Protein AF-A0A1M6KHQ0-F1 (afdb_monomer)

Structure (mmCIF, N/CA/C/O backbone):
data_AF-A0A1M6KHQ0-F1
#
_entry.id   AF-A0A1M6KHQ0-F1
#
loop_
_atom_site.group_PDB
_atom_site.id
_atom_site.type_symbol
_atom_site.label_atom_id
_atom_site.label_alt_id
_atom_site.label_comp_id
_atom_site.label_asym_id
_atom_site.label_entity_id
_atom_site.label_seq_id
_atom_site.pdbx_PDB_ins_code
_atom_site.Cartn_x
_atom_site.Cartn_y
_atom_site.Cartn_z
_atom_site.occupancy
_atom_site.B_iso_or_equiv
_atom_site.auth_seq_id
_atom_site.auth_comp_id
_atom_site.auth_asym_id
_atom_site.auth_atom_id
_atom_site.pdbx_PDB_model_num
ATOM 1 N N . MET A 1 1 ? 8.257 0.773 -12.040 1.00 90.25 1 MET A N 1
ATOM 2 C CA . MET A 1 1 ? 8.155 1.501 -10.732 1.00 90.25 1 MET A CA 1
ATOM 3 C C . MET A 1 1 ? 6.773 1.240 -10.134 1.00 90.25 1 MET A C 1
ATOM 5 O O . MET A 1 1 ? 5.945 0.709 -10.841 1.00 90.25 1 MET A O 1
ATOM 9 N N . ILE A 1 2 ? 6.453 1.572 -8.874 1.00 94.94 2 ILE A N 1
ATOM 10 C CA . ILE A 1 2 ? 5.075 1.313 -8.391 1.00 94.94 2 ILE A CA 1
ATOM 11 C C . ILE A 1 2 ? 4.066 2.328 -8.968 1.00 94.94 2 ILE A C 1
ATOM 13 O O . ILE A 1 2 ? 4.296 3.537 -8.894 1.00 94.94 2 ILE A O 1
ATOM 17 N N . ASP A 1 3 ? 2.933 1.853 -9.493 1.00 97.38 3 ASP A N 1
ATOM 18 C CA . ASP A 1 3 ? 1.805 2.681 -9.936 1.00 97.38 3 ASP A CA 1
ATOM 19 C C . ASP A 1 3 ? 0.910 3.065 -8.743 1.00 97.38 3 ASP A C 1
ATOM 21 O O . ASP A 1 3 ? 0.126 2.270 -8.212 1.00 97.38 3 ASP A O 1
ATOM 25 N N . ALA A 1 4 ? 0.992 4.332 -8.336 1.00 97.00 4 ALA A N 1
ATOM 26 C CA . ALA A 1 4 ? 0.201 4.901 -7.246 1.00 97.00 4 ALA A CA 1
ATOM 27 C C . ALA A 1 4 ? -1.321 4.764 -7.446 1.00 97.00 4 ALA A C 1
ATOM 29 O O . ALA A 1 4 ? -2.063 4.514 -6.485 1.00 97.00 4 ALA A O 1
ATOM 30 N N . ASN A 1 5 ? -1.799 4.928 -8.685 1.00 97.38 5 ASN A N 1
ATOM 31 C CA . ASN A 1 5 ? -3.218 4.818 -8.998 1.00 97.38 5 ASN A CA 1
ATOM 32 C C . ASN A 1 5 ? -3.675 3.372 -8.865 1.00 97.38 5 ASN A C 1
ATOM 34 O O . ASN A 1 5 ? -4.739 3.124 -8.290 1.00 97.38 5 ASN A O 1
ATOM 38 N N . GLU A 1 6 ? -2.872 2.423 -9.340 1.00 97.94 6 GLU A N 1
ATOM 39 C CA . GLU A 1 6 ? -3.251 1.018 -9.280 1.00 97.94 6 GLU A CA 1
ATOM 40 C C . GLU A 1 6 ? -3.224 0.472 -7.851 1.00 97.94 6 GLU A C 1
ATOM 42 O O . GLU A 1 6 ? -4.175 -0.199 -7.454 1.00 97.94 6 GLU A O 1
ATOM 47 N N . VAL A 1 7 ? -2.265 0.880 -7.011 1.00 97.81 7 VAL A N 1
ATOM 48 C CA . VAL A 1 7 ? -2.287 0.579 -5.564 1.00 97.81 7 VAL A CA 1
ATOM 49 C C . VAL A 1 7 ? -3.594 1.056 -4.922 1.00 97.81 7 VAL A C 1
ATOM 51 O O . VAL A 1 7 ? -4.263 0.302 -4.207 1.00 97.81 7 VAL A O 1
ATOM 54 N N . ARG A 1 8 ? -4.010 2.297 -5.213 1.00 98.50 8 ARG A N 1
ATOM 55 C CA . ARG A 1 8 ? -5.252 2.868 -4.670 1.00 98.50 8 ARG A CA 1
ATOM 56 C C . ARG A 1 8 ? -6.492 2.130 -5.170 1.00 98.50 8 ARG A C 1
ATOM 58 O O . ARG A 1 8 ? -7.433 1.917 -4.399 1.00 98.50 8 ARG A O 1
ATOM 65 N N . ARG A 1 9 ? -6.528 1.766 -6.455 1.00 98.31 9 ARG A N 1
ATOM 66 C CA . ARG A 1 9 ? -7.644 1.024 -7.059 1.00 98.31 9 ARG A CA 1
ATOM 67 C C . ARG A 1 9 ? -7.727 -0.389 -6.495 1.00 98.31 9 ARG A C 1
ATOM 69 O O . ARG A 1 9 ? -8.810 -0.783 -6.068 1.00 98.31 9 ARG A O 1
ATOM 76 N N . ALA A 1 10 ? -6.609 -1.105 -6.416 1.00 98.25 10 ALA A N 1
ATOM 77 C CA . ALA A 1 10 ? -6.526 -2.440 -5.834 1.00 98.25 10 ALA A CA 1
ATOM 78 C C . ALA A 1 10 ? -7.024 -2.454 -4.386 1.00 98.25 10 ALA A C 1
ATOM 80 O O . ALA A 1 10 ? -7.911 -3.241 -4.056 1.00 98.25 10 ALA A O 1
ATOM 81 N N . ARG A 1 11 ? -6.568 -1.509 -3.552 1.00 98.50 11 ARG A N 1
ATOM 82 C CA . ARG A 1 11 ? -7.027 -1.403 -2.160 1.00 98.50 11 ARG A CA 1
ATOM 83 C C . ARG A 1 11 ? -8.540 -1.202 -2.060 1.00 98.50 11 ARG A C 1
ATOM 85 O O . ARG A 1 11 ? -9.206 -1.861 -1.265 1.00 98.50 11 ARG A O 1
ATOM 92 N N . ARG A 1 12 ? -9.098 -0.303 -2.879 1.00 98.38 12 ARG A N 1
ATOM 93 C CA . ARG A 1 12 ? -10.547 -0.041 -2.907 1.00 98.38 12 ARG A CA 1
ATOM 94 C C . ARG A 1 12 ? -11.346 -1.251 -3.396 1.00 98.38 12 ARG A C 1
ATOM 96 O O . ARG A 1 12 ? -12.408 -1.510 -2.840 1.00 98.38 12 ARG A O 1
ATOM 103 N N . ARG A 1 13 ? -10.850 -2.003 -4.389 1.00 98.06 13 ARG A N 1
ATOM 104 C CA . ARG A 1 13 ? -11.481 -3.256 -4.853 1.00 98.06 13 ARG A CA 1
ATOM 105 C C . ARG A 1 13 ? -11.486 -4.324 -3.758 1.00 98.06 13 ARG A C 1
ATOM 107 O O . ARG A 1 13 ? -12.497 -4.994 -3.583 1.00 98.06 13 ARG A O 1
ATOM 114 N N . ALA A 1 14 ? -10.408 -4.406 -2.980 1.00 97.12 14 ALA A N 1
ATOM 115 C CA . ALA A 1 14 ? -10.308 -5.265 -1.801 1.00 97.12 14 ALA A CA 1
ATOM 116 C C . ALA A 1 14 ? -11.124 -4.760 -0.590 1.00 97.12 14 ALA A C 1
ATO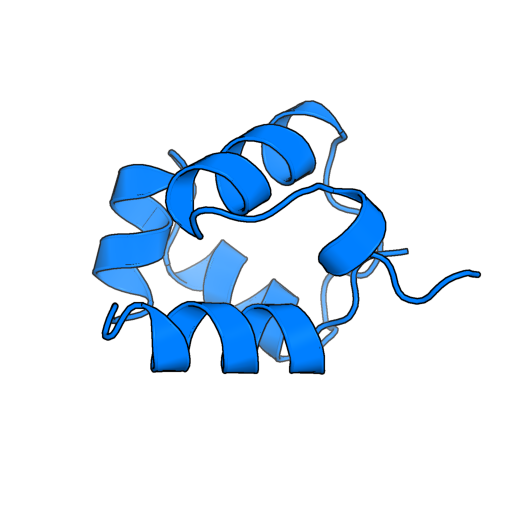M 118 O O . ALA A 1 14 ? -11.161 -5.428 0.437 1.00 97.12 14 ALA A O 1
ATOM 119 N N . LYS A 1 15 ? -11.789 -3.596 -0.697 1.00 98.19 15 LYS A N 1
ATOM 120 C CA . LYS A 1 15 ? -12.569 -2.940 0.372 1.00 98.19 15 LYS A CA 1
ATOM 121 C C . LYS A 1 15 ? -11.773 -2.660 1.656 1.00 98.19 15 LYS A C 1
ATOM 123 O O . LYS A 1 15 ? -12.361 -2.557 2.724 1.00 98.19 15 LYS A O 1
ATOM 128 N N . LEU A 1 16 ? -10.460 -2.480 1.538 1.00 98.31 16 LEU A N 1
ATOM 129 C CA . LEU A 1 16 ? -9.580 -2.178 2.666 1.00 98.31 16 LEU A CA 1
ATOM 130 C C . LEU A 1 16 ? -9.464 -0.663 2.870 1.00 98.31 16 LEU A C 1
ATOM 132 O O . LEU A 1 16 ? -9.341 0.098 1.907 1.00 98.31 16 LEU A O 1
ATOM 136 N N 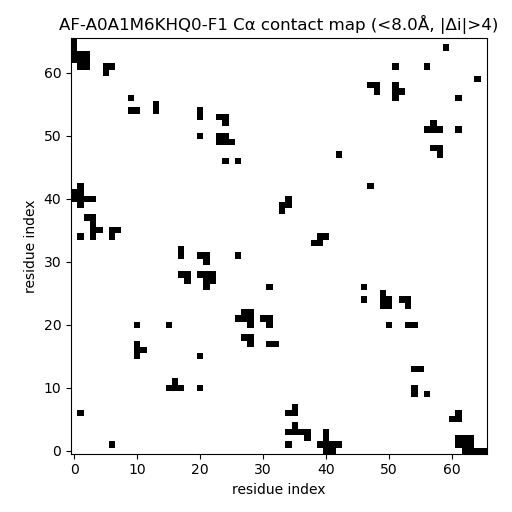. SER A 1 17 ? -9.424 -0.206 4.114 1.00 98.56 17 SER A N 1
ATOM 137 C CA . SER A 1 17 ? -8.861 1.086 4.520 1.00 98.56 17 SER A CA 1
ATOM 138 C C . SER A 1 17 ? -7.335 1.095 4.351 1.00 98.56 17 SER A C 1
ATOM 140 O O . SER A 1 17 ? -6.712 0.079 4.028 1.00 98.56 17 SER A O 1
ATOM 142 N N . ARG A 1 18 ? -6.702 2.265 4.510 1.00 98.50 18 ARG A N 1
ATOM 143 C CA . ARG A 1 18 ? -5.233 2.355 4.428 1.00 98.50 18 ARG A CA 1
ATOM 144 C C . ARG A 1 18 ? -4.581 1.642 5.605 1.00 98.50 18 ARG A C 1
ATOM 146 O O . ARG A 1 18 ? -3.540 1.022 5.429 1.00 98.50 18 ARG A O 1
ATOM 153 N N . GLU A 1 19 ? -5.214 1.724 6.765 1.00 98.62 19 GLU A N 1
ATOM 154 C CA . GLU A 1 19 ? -4.824 1.090 8.014 1.00 98.62 19 GLU A CA 1
ATOM 155 C C . GLU A 1 19 ? -4.879 -0.435 7.895 1.00 98.62 19 GLU A C 1
ATOM 157 O O . GLU A 1 19 ? -3.909 -1.106 8.240 1.00 98.62 19 GLU A O 1
ATOM 162 N N . GLU A 1 20 ? -5.954 -0.983 7.325 1.00 98.75 20 GLU A N 1
ATOM 163 C CA . GLU A 1 20 ? -6.078 -2.430 7.104 1.00 98.75 20 GLU A CA 1
ATOM 164 C C . GLU A 1 20 ? -5.044 -2.945 6.099 1.00 98.75 20 GLU A C 1
ATOM 166 O O . GLU A 1 20 ? -4.368 -3.936 6.372 1.00 98.75 20 GLU A O 1
ATOM 171 N N . LEU A 1 21 ? -4.852 -2.254 4.966 1.00 98.69 21 LEU A N 1
ATOM 172 C CA . LEU A 1 21 ? -3.801 -2.629 4.014 1.00 98.69 21 LEU A CA 1
ATOM 173 C C . LEU A 1 21 ? -2.413 -2.559 4.659 1.00 98.69 21 LEU A C 1
ATOM 175 O O . LEU A 1 21 ? -1.585 -3.436 4.437 1.00 98.69 21 LEU A O 1
ATOM 179 N N . ALA A 1 22 ? -2.153 -1.518 5.447 1.00 98.69 22 ALA A N 1
ATOM 180 C CA . ALA A 1 22 ? -0.885 -1.354 6.138 1.00 98.69 22 ALA A CA 1
ATOM 181 C C . ALA A 1 22 ? -0.618 -2.507 7.112 1.00 98.69 22 ALA A C 1
ATOM 183 O O . ALA A 1 22 ? 0.478 -3.063 7.095 1.00 98.69 22 ALA A O 1
ATOM 184 N N . GLY A 1 23 ? -1.631 -2.910 7.885 1.00 98.69 23 GLY A N 1
ATOM 185 C CA . GLY A 1 23 ? -1.555 -4.077 8.762 1.00 98.69 23 GLY A CA 1
ATOM 186 C C . GLY A 1 23 ? -1.260 -5.366 7.993 1.00 98.69 23 GLY A C 1
ATOM 187 O O . GLY A 1 23 ? -0.328 -6.083 8.344 1.00 98.69 23 GLY A O 1
ATOM 188 N N . LEU A 1 24 ? -1.987 -5.624 6.902 1.00 98.50 24 LEU A N 1
ATOM 189 C CA . LEU A 1 24 ? -1.805 -6.826 6.076 1.00 98.50 24 LEU A CA 1
ATOM 190 C C . LEU A 1 24 ? -0.455 -6.870 5.343 1.00 98.50 24 LEU A C 1
ATOM 192 O O . LEU A 1 24 ? 0.095 -7.945 5.128 1.00 98.50 24 LEU A O 1
ATOM 196 N N . ALA A 1 25 ? 0.07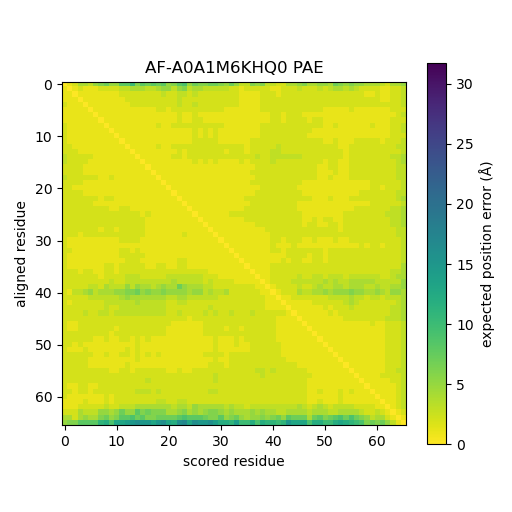2 -5.715 4.936 1.00 98.06 25 ALA A N 1
ATOM 197 C CA . ALA A 1 25 ? 1.347 -5.606 4.230 1.00 98.06 25 ALA A CA 1
ATOM 198 C C . ALA A 1 25 ? 2.544 -5.356 5.167 1.00 98.06 25 ALA A C 1
ATOM 200 O O . ALA A 1 25 ? 3.665 -5.179 4.682 1.00 98.06 25 ALA A O 1
ATOM 201 N N . GLU A 1 26 ? 2.320 -5.324 6.487 1.00 97.94 26 GLU A N 1
ATOM 202 C CA . GLU A 1 26 ? 3.331 -5.047 7.514 1.00 97.94 26 GLU A CA 1
ATOM 203 C C . GLU A 1 26 ? 4.121 -3.747 7.235 1.00 97.94 26 GLU A C 1
ATOM 205 O O . GLU A 1 26 ? 5.357 -3.693 7.261 1.00 97.94 26 GLU A O 1
ATOM 210 N N . VAL A 1 27 ? 3.393 -2.678 6.914 1.00 97.06 27 VAL A N 1
ATOM 211 C CA . VAL A 1 27 ? 3.921 -1.318 6.723 1.00 97.06 27 VAL A CA 1
ATOM 212 C C . VAL A 1 27 ? 3.127 -0.324 7.565 1.00 97.06 27 VAL A C 1
ATOM 214 O O . VAL A 1 27 ? 2.149 -0.675 8.215 1.00 97.06 27 VAL A O 1
ATOM 217 N N . THR A 1 28 ? 3.521 0.949 7.556 1.00 98.12 28 THR A N 1
ATOM 218 C CA . THR A 1 28 ? 2.738 1.990 8.235 1.00 98.12 28 THR A CA 1
ATOM 219 C C . THR A 1 28 ? 1.596 2.505 7.342 1.00 98.12 28 THR A C 1
ATOM 221 O O . THR A 1 28 ? 1.753 2.545 6.115 1.00 98.12 28 THR A O 1
ATOM 224 N N . PRO A 1 29 ? 0.476 2.994 7.910 1.00 98.12 29 PRO A N 1
ATOM 225 C CA . PRO A 1 29 ? -0.576 3.665 7.134 1.00 98.12 29 PRO A CA 1
ATOM 226 C C . PRO A 1 29 ? -0.053 4.872 6.340 1.00 98.12 29 PRO A C 1
ATOM 228 O O . PRO A 1 29 ? -0.487 5.125 5.214 1.00 98.12 29 PRO A O 1
ATOM 231 N N . LEU A 1 30 ? 0.946 5.581 6.883 1.00 98.00 30 LEU A N 1
ATOM 232 C CA . LEU A 1 30 ? 1.633 6.674 6.193 1.00 98.00 30 LEU A CA 1
ATOM 233 C C . LEU A 1 30 ? 2.378 6.180 4.946 1.00 98.00 30 LEU A C 1
ATOM 235 O O . LEU A 1 30 ? 2.346 6.844 3.912 1.00 98.00 30 LEU A O 1
ATOM 239 N N . THR A 1 31 ? 3.019 5.012 5.014 1.00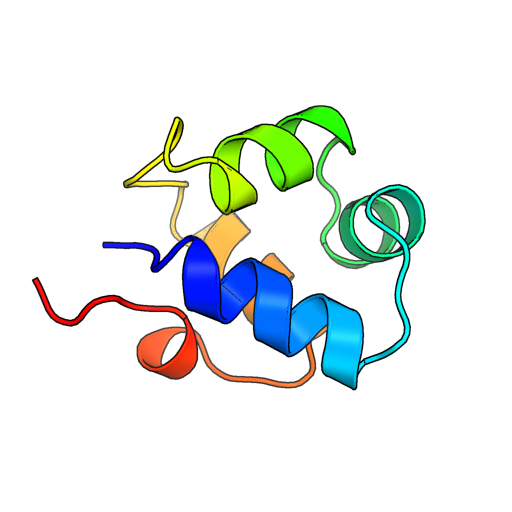 97.69 31 THR A N 1
ATOM 240 C CA . THR A 1 31 ? 3.665 4.386 3.855 1.00 97.69 31 THR A CA 1
ATOM 241 C C . THR A 1 31 ? 2.646 4.131 2.747 1.00 97.69 31 THR A C 1
ATOM 243 O O . THR A 1 31 ?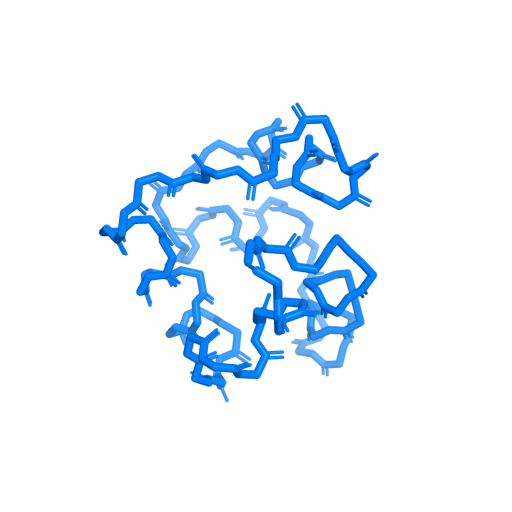 2.886 4.525 1.609 1.00 97.69 31 THR A O 1
ATOM 246 N N . VAL A 1 32 ? 1.479 3.562 3.073 1.00 98.31 32 VAL A N 1
ATOM 247 C CA . VAL A 1 32 ? 0.387 3.362 2.102 1.00 98.31 32 VAL A CA 1
ATOM 248 C C . VAL A 1 32 ? -0.072 4.696 1.507 1.00 98.31 32 VAL A C 1
ATOM 250 O O . VAL A 1 32 ? -0.207 4.812 0.290 1.00 98.31 32 VAL A O 1
ATOM 253 N N . ALA A 1 33 ? -0.261 5.728 2.333 1.00 98.19 33 ALA A N 1
ATOM 254 C CA . ALA A 1 33 ? -0.659 7.049 1.855 1.00 98.19 33 ALA A CA 1
ATOM 255 C C . ALA A 1 33 ? 0.366 7.658 0.879 1.00 98.19 33 ALA A C 1
ATOM 257 O O . ALA A 1 33 ? -0.032 8.179 -0.160 1.00 98.19 33 ALA A O 1
ATOM 258 N N . ARG A 1 34 ? 1.671 7.557 1.171 1.00 98.00 34 ARG A N 1
ATOM 259 C CA . ARG A 1 34 ? 2.748 8.068 0.301 1.00 98.00 34 ARG A CA 1
ATOM 260 C C . ARG A 1 34 ? 2.833 7.313 -1.023 1.00 98.00 34 ARG A C 1
ATOM 262 O O . ARG A 1 34 ? 3.064 7.947 -2.050 1.00 98.00 34 ARG A O 1
ATOM 269 N N . LEU A 1 35 ? 2.614 5.997 -1.008 1.00 97.62 35 LEU A N 1
ATOM 270 C CA . LEU A 1 35 ? 2.533 5.185 -2.226 1.00 97.62 35 LEU A CA 1
ATOM 271 C C . LEU A 1 35 ? 1.356 5.633 -3.099 1.00 97.62 35 LEU A C 1
ATOM 273 O O . LEU A 1 35 ? 1.560 5.967 -4.258 1.00 97.62 35 LEU A O 1
ATOM 277 N N . GLU A 1 36 ? 0.148 5.743 -2.534 1.00 97.75 36 GLU A N 1
ATOM 278 C CA . GLU A 1 36 ? -1.049 6.185 -3.274 1.00 97.75 36 GLU A CA 1
ATOM 279 C C . GLU A 1 36 ? -0.975 7.638 -3.775 1.00 97.75 36 GLU A C 1
ATOM 281 O O . GLU A 1 36 ? -1.734 8.024 -4.662 1.00 97.75 36 GLU A O 1
ATOM 286 N N . GLN A 1 37 ? -0.110 8.464 -3.183 1.00 96.94 37 GLN A N 1
ATOM 287 C CA . GLN A 1 37 ? 0.144 9.846 -3.603 1.00 96.94 37 GLN A CA 1
ATOM 288 C C . GLN A 1 37 ? 1.277 9.959 -4.634 1.00 96.94 37 GLN A C 1
ATOM 290 O O . GLN A 1 37 ? 1.545 11.057 -5.113 1.00 96.94 37 GLN A O 1
ATOM 295 N N . GLY A 1 38 ? 1.981 8.865 -4.943 1.00 95.81 38 GLY A N 1
ATOM 296 C CA . GLY A 1 38 ? 3.163 8.889 -5.810 1.00 95.81 38 GLY A CA 1
ATOM 297 C C . GLY A 1 38 ? 4.411 9.497 -5.157 1.00 95.81 38 GLY A C 1
ATOM 298 O O . GLY A 1 38 ? 5.435 9.651 -5.814 1.00 95.81 38 GLY A O 1
ATOM 299 N N . ALA A 1 39 ? 4.376 9.793 -3.853 1.00 96.44 39 ALA A N 1
ATOM 300 C CA . ALA A 1 39 ? 5.527 10.298 -3.100 1.00 96.44 39 ALA A CA 1
ATOM 301 C C . ALA A 1 39 ? 6.608 9.224 -2.871 1.00 96.44 39 ALA A C 1
ATOM 303 O O . ALA A 1 39 ? 7.693 9.513 -2.367 1.00 96.44 39 ALA A O 1
ATOM 304 N N . THR A 1 40 ? 6.319 7.96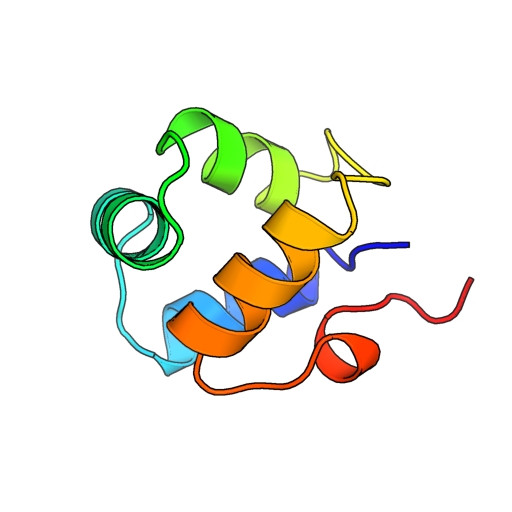3 -3.191 1.00 93.56 40 THR A N 1
ATOM 305 C CA . THR A 1 40 ? 7.278 6.856 -3.167 1.00 93.56 40 THR A CA 1
ATOM 306 C C . THR A 1 40 ? 7.113 6.031 -4.436 1.00 93.56 40 THR A C 1
ATOM 308 O O . THR A 1 40 ? 6.185 5.240 -4.538 1.00 93.56 40 THR A O 1
ATOM 311 N N . ALA A 1 41 ? 8.025 6.210 -5.394 1.00 89.88 41 ALA A N 1
ATOM 312 C CA . ALA A 1 41 ? 7.991 5.501 -6.677 1.00 89.88 41 ALA A CA 1
ATOM 313 C C . ALA A 1 41 ? 8.684 4.124 -6.636 1.00 89.88 41 ALA A C 1
ATOM 315 O O . ALA A 1 41 ? 8.381 3.243 -7.437 1.00 89.88 41 ALA A O 1
ATOM 316 N N . ARG A 1 42 ? 9.642 3.928 -5.720 1.00 93.62 42 ARG A N 1
ATOM 317 C CA . ARG A 1 42 ? 10.488 2.722 -5.656 1.00 93.62 42 ARG A CA 1
ATOM 318 C C . ARG A 1 42 ? 10.578 2.172 -4.227 1.00 93.62 42 ARG A C 1
ATOM 320 O O . ARG A 1 42 ? 11.609 2.342 -3.578 1.00 93.62 42 ARG A O 1
ATOM 327 N N . PRO A 1 43 ? 9.503 1.566 -3.694 1.00 94.44 43 PRO A N 1
ATOM 328 C CA . PRO A 1 43 ? 9.590 0.841 -2.432 1.00 94.44 43 PRO A CA 1
ATOM 329 C C . PRO A 1 43 ? 10.517 -0.384 -2.573 1.00 94.44 43 PRO A C 1
ATOM 331 O O . PRO A 1 43 ? 10.678 -0.902 -3.680 1.00 94.44 43 PRO A O 1
ATOM 334 N N . PRO A 1 44 ? 11.113 -0.882 -1.474 1.00 96.06 44 PRO A N 1
ATOM 335 C CA . PRO A 1 44 ? 11.919 -2.101 -1.503 1.00 96.06 44 PRO A CA 1
ATOM 336 C C . PRO A 1 44 ? 11.141 -3.294 -2.073 1.00 96.06 44 PRO A C 1
ATOM 338 O O . PRO A 1 44 ? 9.944 -3.434 -1.810 1.00 96.06 44 PRO A O 1
ATOM 341 N N . SER A 1 45 ? 11.816 -4.209 -2.774 1.00 95.12 45 SER A N 1
ATOM 342 C CA . SER A 1 45 ? 11.165 -5.368 -3.409 1.00 95.12 45 SER A CA 1
ATOM 343 C C . SER A 1 45 ? 10.369 -6.225 -2.418 1.00 95.12 45 SER A C 1
ATOM 345 O O . SER A 1 45 ? 9.267 -6.671 -2.723 1.00 95.12 45 SER A O 1
ATOM 347 N N . SER A 1 46 ? 10.868 -6.392 -1.189 1.00 96.56 46 SER A N 1
ATOM 348 C CA . SER A 1 46 ? 10.154 -7.101 -0.116 1.00 96.56 46 SER A CA 1
ATOM 349 C C . SER A 1 46 ? 8.844 -6.415 0.286 1.00 96.56 46 SER A C 1
ATOM 351 O O . SER A 1 46 ? 7.866 -7.076 0.629 1.00 96.56 46 SER A O 1
ATOM 353 N N . GLN A 1 47 ? 8.791 -5.084 0.231 1.00 97.06 47 GLN A N 1
ATOM 354 C CA . GLN A 1 47 ? 7.572 -4.321 0.472 1.00 97.06 47 GLN A CA 1
ATOM 355 C C . GLN A 1 47 ? 6.598 -4.448 -0.703 1.00 97.06 47 GLN A C 1
ATOM 357 O O . GLN A 1 47 ? 5.403 -4.606 -0.473 1.00 97.06 47 GLN A O 1
ATOM 362 N N . MET A 1 48 ? 7.104 -4.452 -1.939 1.00 97.12 48 MET A N 1
ATOM 363 C CA . MET A 1 48 ? 6.295 -4.678 -3.139 1.00 97.12 48 MET A CA 1
ATOM 364 C C . MET A 1 48 ? 5.567 -6.028 -3.082 1.00 97.12 48 MET A C 1
ATOM 366 O O . MET A 1 48 ? 4.358 -6.096 -3.288 1.00 97.12 48 MET A O 1
ATOM 370 N N . VAL A 1 49 ? 6.284 -7.095 -2.710 1.00 97.88 49 VAL A N 1
ATOM 371 C CA . VAL A 1 49 ? 5.718 -8.446 -2.565 1.00 97.88 49 VAL A CA 1
ATOM 372 C C . VAL A 1 49 ? 4.649 -8.496 -1.472 1.00 97.88 49 VAL A C 1
ATOM 374 O O . VAL A 1 49 ? 3.591 -9.089 -1.679 1.00 97.88 49 VAL A O 1
ATOM 377 N N . ARG A 1 50 ? 4.891 -7.869 -0.313 1.00 98.38 50 ARG A N 1
ATOM 378 C CA . ARG A 1 50 ? 3.905 -7.824 0.781 1.00 98.38 50 ARG A CA 1
ATOM 379 C C . ARG A 1 50 ? 2.643 -7.056 0.387 1.00 98.38 50 ARG A C 1
ATOM 381 O O . ARG A 1 50 ? 1.547 -7.535 0.656 1.00 98.38 50 ARG A O 1
ATOM 388 N N . LEU A 1 51 ? 2.785 -5.926 -0.307 1.00 98.06 51 LEU A N 1
ATOM 389 C CA . LEU A 1 51 ? 1.653 -5.159 -0.837 1.00 98.06 51 LEU A CA 1
ATOM 390 C C . LEU A 1 51 ? 0.841 -5.973 -1.847 1.00 98.06 51 LEU A C 1
ATOM 392 O O . LEU A 1 51 ? -0.377 -6.045 -1.720 1.00 98.06 51 LEU A O 1
ATOM 396 N N . ALA A 1 52 ? 1.505 -6.618 -2.808 1.00 97.94 52 ALA A N 1
ATOM 397 C CA . ALA A 1 52 ? 0.847 -7.461 -3.802 1.00 97.94 52 ALA A CA 1
ATOM 398 C C . ALA A 1 52 ? 0.045 -8.594 -3.140 1.00 97.94 52 ALA A C 1
ATOM 400 O O . ALA A 1 52 ? -1.140 -8.762 -3.426 1.00 97.94 52 ALA A O 1
ATOM 401 N N . ARG A 1 53 ? 0.650 -9.296 -2.171 1.00 98.31 53 ARG A N 1
ATOM 402 C CA . ARG A 1 53 ? -0.020 -10.348 -1.388 1.00 98.31 53 ARG A CA 1
ATOM 403 C C . ARG A 1 53 ? -1.224 -9.822 -0.610 1.00 98.31 53 ARG A C 1
ATOM 405 O O . ARG A 1 53 ? -2.299 -10.402 -0.713 1.00 98.31 53 ARG A O 1
ATOM 412 N N . ALA A 1 54 ? -1.065 -8.720 0.122 1.00 98.31 54 ALA A N 1
ATOM 413 C CA . ALA A 1 54 ? -2.144 -8.108 0.900 1.00 98.31 54 ALA A CA 1
ATOM 414 C C . ALA A 1 54 ? -3.321 -7.641 0.025 1.00 98.31 54 ALA A C 1
ATOM 416 O O . ALA A 1 54 ? -4.468 -7.648 0.462 1.00 98.31 54 ALA A O 1
ATOM 417 N N . LEU A 1 55 ? -3.036 -7.251 -1.218 1.00 98.12 55 LEU A N 1
ATOM 418 C CA . LEU A 1 55 ? -4.022 -6.809 -2.202 1.00 98.12 55 LEU A CA 1
ATOM 419 C C . LEU A 1 55 ? -4.601 -7.949 -3.053 1.00 98.12 55 LEU A C 1
ATOM 421 O O . LEU A 1 55 ? -5.465 -7.686 -3.889 1.00 98.12 55 LEU A O 1
ATOM 425 N N . GLY A 1 56 ? -4.136 -9.190 -2.870 1.00 97.44 56 GLY A N 1
ATOM 426 C CA . GLY A 1 56 ? -4.563 -10.333 -3.680 1.00 97.44 56 GLY A CA 1
ATOM 427 C C . GLY A 1 56 ? -4.211 -10.187 -5.165 1.00 97.44 56 GLY A C 1
ATOM 428 O O . GLY A 1 56 ? -4.988 -10.596 -6.022 1.00 97.44 56 GLY A O 1
ATOM 429 N N . THR A 1 57 ? -3.072 -9.563 -5.473 1.00 96.94 57 THR A N 1
ATOM 430 C CA . THR A 1 57 ? -2.593 -9.297 -6.839 1.00 96.94 57 THR A CA 1
ATOM 431 C C . THR A 1 57 ? -1.111 -9.670 -6.985 1.00 96.94 57 THR A C 1
ATOM 433 O O . THR A 1 57 ? -0.505 -10.211 -6.058 1.00 96.94 57 THR A O 1
ATOM 436 N N . THR A 1 58 ? -0.511 -9.402 -8.145 1.00 97.56 58 THR A N 1
ATOM 437 C CA . THR A 1 58 ? 0.923 -9.612 -8.398 1.00 97.56 58 THR A CA 1
ATOM 438 C C . THR A 1 58 ? 1.711 -8.302 -8.342 1.00 97.56 58 THR A C 1
ATOM 440 O O . THR A 1 58 ? 1.135 -7.214 -8.332 1.00 97.56 58 THR A O 1
ATOM 443 N N . VAL A 1 59 ? 3.042 -8.398 -8.279 1.00 96.62 59 VAL A N 1
ATOM 444 C CA . VAL A 1 59 ? 3.918 -7.216 -8.304 1.00 96.62 59 VAL A CA 1
ATOM 445 C C . VAL A 1 59 ? 3.811 -6.498 -9.648 1.00 96.62 59 VAL A C 1
ATOM 447 O O . VAL A 1 59 ? 3.722 -5.278 -9.675 1.00 96.62 59 VAL A O 1
ATOM 450 N N . GLU A 1 60 ? 3.740 -7.254 -10.741 1.00 96.31 60 GLU A N 1
ATOM 451 C CA . GLU A 1 60 ? 3.633 -6.748 -12.111 1.00 96.31 60 GLU A CA 1
ATOM 452 C C . GLU A 1 60 ? 2.355 -5.931 -12.303 1.00 96.31 60 GLU A C 1
ATOM 454 O O . GLU A 1 60 ? 2.371 -4.902 -12.965 1.00 96.31 60 GLU A O 1
ATOM 459 N N . ALA A 1 61 ? 1.253 -6.350 -11.676 1.00 96.62 61 ALA A N 1
ATOM 460 C CA . ALA A 1 61 ? -0.006 -5.613 -11.712 1.00 96.62 61 ALA A CA 1
ATOM 461 C C . ALA A 1 61 ? 0.037 -4.284 -10.937 1.00 96.62 61 ALA A C 1
ATOM 463 O O . ALA A 1 61 ? -0.829 -3.442 -11.145 1.00 96.62 61 ALA A O 1
ATOM 464 N N . LEU A 1 62 ? 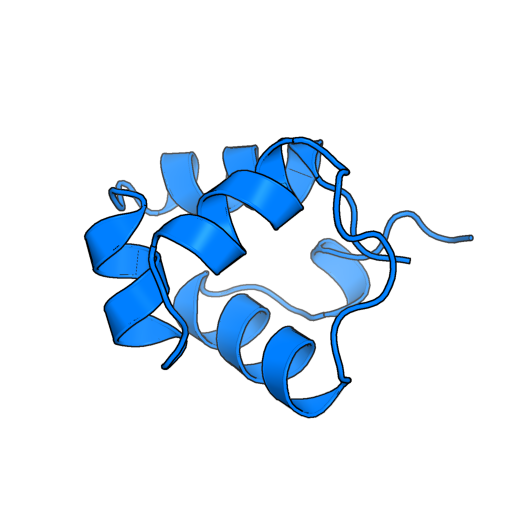0.990 -4.109 -10.017 1.00 95.94 62 LEU A N 1
ATOM 465 C CA . LEU A 1 62 ? 1.213 -2.857 -9.289 1.00 95.94 62 LEU A CA 1
ATOM 466 C C . LEU A 1 62 ? 2.344 -2.021 -9.901 1.00 95.94 62 LEU A C 1
ATOM 468 O O . LEU A 1 62 ? 2.614 -0.932 -9.395 1.00 95.94 62 LEU A O 1
ATOM 472 N N . ASP A 1 63 ? 3.022 -2.525 -10.931 1.00 93.38 63 ASP A N 1
ATOM 473 C CA . ASP A 1 63 ? 4.108 -1.822 -11.604 1.00 93.38 63 ASP A CA 1
ATOM 474 C C . ASP A 1 63 ? 3.554 -0.923 -12.724 1.00 93.38 63 ASP A C 1
ATOM 476 O O . ASP A 1 63 ? 2.596 -1.270 -13.411 1.00 93.38 63 ASP A O 1
ATOM 480 N N . ASP A 1 64 ? 4.154 0.249 -12.911 1.00 91.06 64 ASP A N 1
ATOM 481 C CA . ASP A 1 64 ? 3.804 1.217 -13.949 1.00 91.06 64 ASP A CA 1
ATOM 482 C C . ASP A 1 64 ? 4.517 0.965 -15.293 1.00 91.06 64 ASP A C 1
ATOM 484 O O . ASP A 1 64 ? 4.359 1.749 -16.232 1.00 91.06 64 ASP A O 1
ATOM 488 N N . GLY A 1 65 ? 5.304 -0.113 -15.391 1.00 82.75 65 GLY A N 1
ATOM 489 C CA .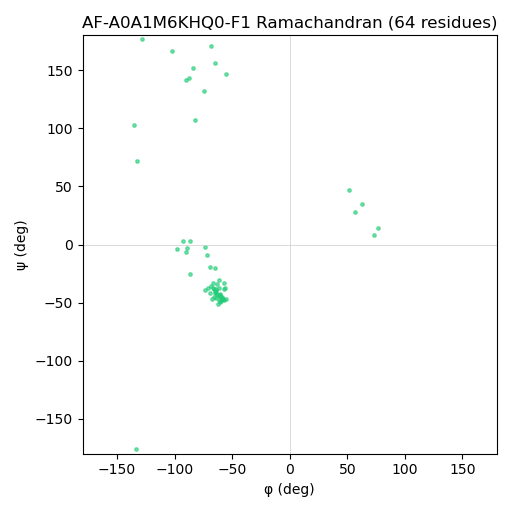 GLY A 1 65 ? 5.922 -0.598 -16.627 1.00 82.75 65 GLY A CA 1
ATOM 490 C C . GLY A 1 65 ? 7.138 0.203 -17.097 1.00 82.75 65 GLY A C 1
ATOM 491 O O . GLY A 1 65 ? 7.544 0.055 -18.251 1.00 82.75 65 GLY A O 1
ATOM 492 N N . ARG A 1 66 ? 7.700 1.059 -16.234 1.00 75.69 66 ARG A N 1
ATOM 493 C CA . ARG A 1 66 ? 8.867 1.913 -16.512 1.00 75.69 66 ARG A CA 1
ATOM 494 C C . ARG A 1 66 ? 10.114 1.521 -15.727 1.00 75.69 66 ARG A C 1
ATOM 496 O O . ARG A 1 66 ? 9.996 1.184 -14.520 1.00 75.69 66 ARG A O 1
#

Mean predicted aligned error: 1.99 Å

Sequence (66 aa):
MIDANEVRRARRRAKLSREELAGLAEVTPLTVARLEQGATARPPSSQMVRLARALGTTVEALDDGR

Nearest PDB structures (foldseek):
  7t5u-assembly1_A  TM=9.295E-01  e=2.211E-04  Escherichia coli
  1zz6-assembly1_A-2  TM=9.135E-01  e=1.954E-04  Streptomyces wedmorensis
  1b0n-assembly1_A  TM=9.110E-01  e=7.600E-04  Bacillus subtilis
  3zkc-assembly1_A  TM=9.517E-01  e=9.728E-04  Bacillus subtilis subsp. subtilis str. 168
  3zkc-assembly1_B  TM=9.559E-01  e=1.245E-03  Bacillus subtilis subsp. subtilis str. 168

pLDDT: mean 96.52, std 3.67, range [75.69, 98.75]

Radius of gyration: 10.05 Å; Cα contacts (8 Å, |Δi|>4): 86; chains: 1; bounding box: 24×21×25 Å

Solvent-accessible surface area (backbone atoms only — not comparable to full-atom values): 3508 Å² total; p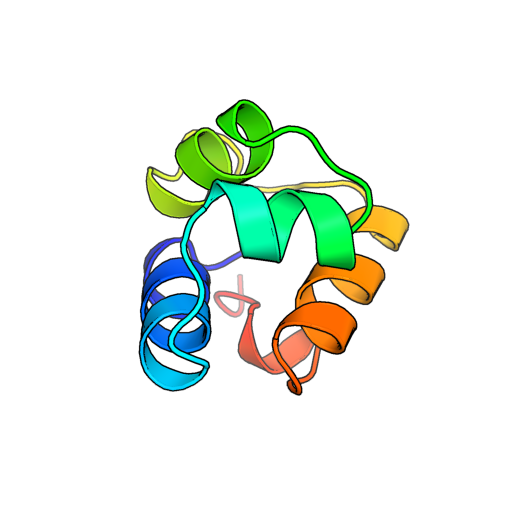er-residue (Å²): 60,53,28,20,65,45,51,48,49,41,34,54,76,68,70,44,55,55,58,55,47,12,60,62,29,75,49,50,42,66,55,46,52,33,30,49,68,52,77,43,46,75,72,57,69,73,52,43,51,29,44,16,57,58,50,75,52,51,54,71,73,34,38,63,85,99

Foldseek 3Di:
DFDLCLLVVLCVVVVHDLCQLCVQLVHDSVVNVCSNVVVDQDDDPSSLCSSCVSSVHHSVSRHPPD

InterPro domains:
  IPR001387 Cro/C1-type, helix-turn-helix domain [PS50943] (7-62)
  IPR001387 Cro/C1-type, helix-turn-helix domain [SM00530] (6-62)
  IPR001387 Cro/C1-type, helix-turn-helix domain [cd00093] (4-62)
  IPR010982 Lambda repressor-like, DNA-binding domain superfamily [G3DSA:1.10.260.40] (1-65)
  IPR010982 Lambda repressor-like, DNA-binding domain superfamily [SSF47413] (4-62)

Secondary structure (DSSP, 8-state):
-B-HHHHHHHHHHTT--HHHHHHHTTS-HHHHHHHHTTS-S---HHHHHHHHHHTTS-SGGGB---

Organism: NCBI:txid758803